Protein 6F1D (pdb70)

InterPro domains:
  IPR000436 Sushi/SCR/CCP domain [PF00084] (309-371)
  IPR000436 Sushi/SCR/CCP domain [PF00084] (376-439)
  IPR000436 Sushi/SCR/CCP domain [PS50923] (307-373)
  IPR000436 Sushi/SCR/CCP domain [PS50923] (374-449)
  IPR000436 Sushi/SCR/CCP domain [SM00032] (309-371)
  IPR000436 Sushi/SCR/CCP domain [SM00032] (376-447)
  IPR000436 Sushi/SCR/CCP domain [cd00033] (309-372)
  IPR000436 Sushi/SCR/CCP domain [cd00033] (376-447)
  IPR000742 EGF-like domain [PS01186] (174-189)
  IPR000742 EGF-like domain [SM00181] (145-190)
  IPR000859 CUB domain [PF00431] (25-126)
  IPR000859 CUB domain [PF00431] (193-302)
  IPR000859 CUB domain [PS01180] (15-141)
  IPR000859 CUB domain [PS01180] (193-305)
  IPR000859 CUB domain [SM00042] (15-141)
  IPR000859 CUB domain [SM00042] (193-305)
  IPR000859 CUB domain [cd00041] (16-140)
  IPR000859 CUB domain [cd00041] (193-304)
  IPR001254 Serine proteases, trypsin domain [PF00089] (464-697)
  IPR001254 Serine proteases, trypsin domain [PS50240] (464-702)

CATH classification: 2.60.120.290

Sequence (117 aa):
AECSSELYTEASGYISSLEYPRSYPPDLRCNYSIRVERGLTLHLKFLEPFDIEDHPEVPCPYDQLQIYANGKNIGEFCGKQRPPDLDTSSNAVDLLFFTDESGDSRGWKLRYTTEII

Structure (mmCIF, N/CA/C/O backbone):
data_6F1D
#
_entry.id   6F1D
#
_cell.length_a   44.688
_cell.length_b   50.459
_cell.length_c   69.209
_cell.angle_alpha   90.000
_cell.angle_beta   90.000
_cell.angle_gamma   90.000
#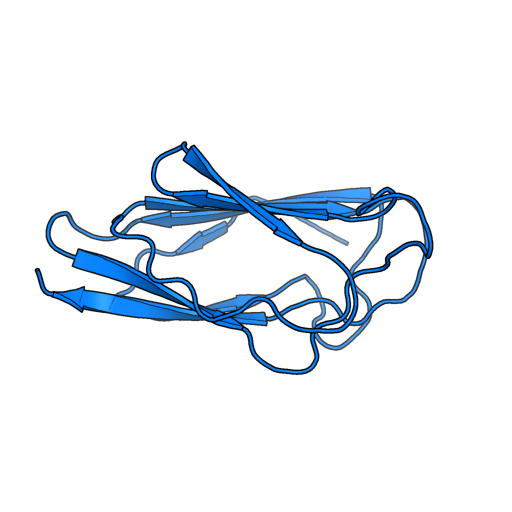
_symmetry.space_group_name_H-M   'P 21 21 21'
#
loop_
_entity.id
_entity.type
_entity.pdbx_descrip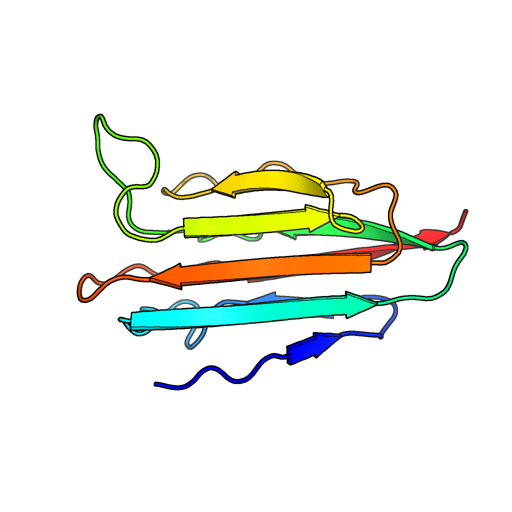tion
1 polymer 'Complement C1r subcomponent'
2 non-polymer 'CALCIUM ION'
3 non-polymer 'SODIUM ION'
4 water water
#
loop_
_atom_site.group_PDB
_atom_site.id
_atom_site.type_symbol
_atom_site.label_atom_id
_atom_site.label_alt_id
_atom_site.label_comp_id
_atom_site.label_asym_id
_atom_site.label_entity_id
_atom_site.label_seq_id
_atom_site.pdbx_PDB_ins_code
_atom_site.Cartn_x
_atom_site.Cartn_y
_atom_site.Cartn_z
_atom_site.occupancy
_atom_site.B_iso_or_equiv
_atom_site.auth_seq_id
_atom_site.auth_comp_id
_atom_site.auth_asym_id
_atom_site.auth_atom_id
_atom_site.pdbx_PDB_model_num
ATOM 1 N N . ALA A 1 1 ? 45.609 1.700 14.450 1.00 88.32 174 ALA A N 1
ATOM 2 C CA . ALA A 1 1 ? 44.269 2.048 14.882 1.00 94.02 174 ALA A CA 1
ATOM 3 C C . ALA A 1 1 ? 43.307 2.133 13.679 1.00 100.10 174 ALA A C 1
ATOM 4 O O . ALA A 1 1 ? 42.830 1.107 13.186 1.00 108.42 174 ALA A O 1
ATOM 6 N N . GLU A 1 2 ? 43.046 3.340 13.187 1.00 92.95 175 GLU A N 1
ATOM 7 C CA . GLU A 1 2 ? 41.899 3.569 12.318 1.00 96.53 175 GLU A CA 1
ATOM 8 C C . GLU A 1 2 ? 42.325 3.965 10.904 1.00 99.63 175 GLU A C 1
ATOM 9 O O . GLU A 1 2 ? 43.355 3.501 10.388 1.00 102.13 175 GLU A O 1
ATOM 15 N N . CYS A 1 3 ? 41.438 4.706 10.244 1.00 100.59 176 CYS A N 1
ATOM 16 C CA . CYS A 1 3 ? 41.667 5.975 9.557 1.00 97.66 176 CYS A CA 1
ATOM 17 C C . CYS A 1 3 ? 40.748 6.076 8.352 1.00 96.34 176 CYS A C 1
ATOM 18 O O . CYS A 1 3 ? 41.166 5.954 7.194 1.00 96.58 176 CYS A O 1
ATOM 21 N N . SER A 1 4 ? 39.475 6.278 8.651 1.00 91.89 177 SER A N 1
ATOM 22 C CA . SER A 1 4 ? 38.529 6.752 7.665 1.00 84.74 177 SER A CA 1
ATOM 23 C C . SER A 1 4 ? 38.792 8.223 7.379 1.00 66.12 177 SER A C 1
ATOM 24 O O . SER A 1 4 ? 39.314 8.958 8.224 1.00 64.48 177 SER A O 1
ATOM 27 N N . SER A 1 5 ? 38.447 8.640 6.165 1.00 45.11 178 SER A N 1
ATOM 28 C CA . SER A 1 5 ? 38.530 10.044 5.806 1.00 45.76 178 SER A CA 1
ATOM 29 C C . SER A 1 5 ? 37.634 10.862 6.723 1.00 35.40 178 SER A C 1
ATOM 30 O O . SER A 1 5 ? 36.622 10.379 7.232 1.00 47.44 178 SER A O 1
ATOM 33 N N . GLU A 1 6 ? 38.027 12.101 6.958 1.00 29.54 179 GLU A N 1
ATOM 34 C CA . GLU A 1 6 ? 37.248 12.997 7.785 1.00 38.46 179 GLU A CA 1
ATOM 35 C C . GLU A 1 6 ? 36.989 14.281 7.001 1.00 35.37 179 GLU A C 1
ATOM 36 O O . GLU A 1 6 ? 37.823 14.722 6.217 1.00 28.95 179 GLU A O 1
ATOM 42 N N . LEU A 1 7 ? 35.813 14.855 7.194 1.00 29.09 180 LEU A N 1
ATOM 43 C CA . LEU A 1 7 ? 35.376 16.053 6.491 1.00 27.34 180 LEU A CA 1
ATOM 44 C C . LEU A 1 7 ? 34.985 17.102 7.517 1.00 31.10 180 LEU A C 1
ATOM 45 O O . LEU A 1 7 ? 34.194 16.811 8.417 1.00 27.73 180 LEU A O 1
ATOM 50 N N . TYR A 1 8 ? 35.519 18.310 7.362 1.00 23.30 181 TYR A N 1
ATOM 51 C CA . TYR A 1 8 ? 35.284 19.464 8.229 1.00 28.31 181 TYR A CA 1
ATOM 52 C C . TYR A 1 8 ? 34.671 20.582 7.395 1.00 26.70 181 TYR A C 1
ATOM 53 O O . TYR A 1 8 ? 35.269 21.025 6.412 1.00 24.43 181 TYR A O 1
ATOM 62 N N . THR A 1 9 ? 33.492 21.040 7.772 1.00 25.65 182 THR A N 1
ATOM 63 C CA . THR A 1 9 ? 32.834 22.114 7.047 1.00 25.57 182 THR A CA 1
ATOM 64 C C . THR A 1 9 ? 32.442 23.303 7.925 1.00 32.35 182 THR A C 1
ATOM 65 O O . THR A 1 9 ? 31.867 24.251 7.400 1.00 30.91 182 THR A O 1
ATOM 69 N N . GLU A 1 10 ? 32.728 23.287 9.226 1.00 27.79 183 GLU A N 1
ATOM 70 C CA . GLU A 1 10 ? 32.410 24.447 10.053 1.00 33.29 183 GLU A CA 1
ATOM 71 C C . GLU A 1 10 ? 33.390 25.600 9.760 1.00 31.61 183 GLU A C 1
ATOM 72 O O . GLU A 1 10 ? 34.416 25.420 9.116 1.00 26.05 183 GLU A O 1
ATOM 78 N N . ALA A 1 11 ? 33.060 26.800 10.240 1.00 30.59 184 ALA A N 1
ATOM 79 C CA . ALA A 1 11 ? 33.885 27.985 9.993 1.00 30.67 184 ALA A CA 1
ATOM 80 C C . ALA A 1 11 ? 35.251 27.916 10.664 1.00 37.01 184 ALA A C 1
ATOM 81 O O . ALA A 1 11 ? 36.172 28.617 10.243 1.00 28.84 184 ALA A O 1
ATOM 83 N N . SER A 1 12 ? 35.397 27.131 11.717 1.00 29.15 185 SER A N 1
ATOM 84 C CA . SER A 1 12 ? 36.717 26.912 12.271 1.00 27.71 185 SER A CA 1
ATOM 85 C C . SER A 1 12 ? 36.735 25.542 12.927 1.00 29.49 185 SER A C 1
ATOM 86 O O . SER A 1 12 ? 35.683 24.967 13.221 1.00 28.97 185 SER A O 1
ATOM 89 N N . GLY A 1 13 ? 37.929 25.036 13.200 1.00 25.02 186 GLY A N 1
ATOM 90 C CA . GLY A 1 13 ? 37.958 23.797 13.958 1.00 28.95 186 GLY A CA 1
ATOM 91 C C . GLY A 1 13 ? 39.364 23.280 14.143 1.00 29.29 186 GLY A C 1
ATOM 92 O O . GLY A 1 13 ? 40.330 23.827 13.616 1.00 27.18 186 GLY A O 1
ATOM 93 N N . TYR A 1 14 ? 39.464 22.192 14.884 1.00 23.01 187 TYR A N 1
ATOM 94 C CA . TYR A 1 14 ? 40.741 21.550 15.140 1.00 21.68 187 TYR A CA 1
ATOM 95 C C . TYR A 1 14 ? 40.792 20.226 14.385 1.00 21.80 187 TYR A C 1
ATOM 96 O O . TYR A 1 14 ? 39.787 19.505 14.272 1.00 21.49 187 TYR A O 1
ATOM 105 N N . ILE A 1 15 ? 41.973 19.899 13.888 1.00 20.63 188 ILE A N 1
ATOM 106 C CA . ILE A 1 15 ? 42.206 18.632 13.210 1.00 18.72 188 ILE A CA 1
ATOM 107 C C . ILE A 1 15 ? 43.507 18.089 13.771 1.00 18.42 188 ILE A C 1
ATOM 108 O O . ILE A 1 15 ? 44.474 18.843 13.883 1.00 17.73 188 ILE A O 1
ATOM 113 N N . SER A 1 16 ? 43.551 16.797 14.110 1.00 19.31 189 SER A N 1
ATOM 114 C CA . SER A 1 16 ? 44.819 16.273 14.602 1.00 19.27 189 SER A CA 1
ATOM 115 C C . SER A 1 16 ? 45.006 14.833 14.137 1.00 24.15 189 SER A C 1
ATOM 116 O O . SER A 1 16 ? 44.061 14.156 13.724 1.00 22.92 189 SER A O 1
ATOM 119 N N . SER A 1 17 ? 46.240 14.365 14.228 1.00 14.18 190 SER A N 1
ATOM 120 C CA . SER A 1 17 ? 46.520 12.961 14.005 1.00 17.08 190 SER A CA 1
ATOM 121 C C . SER A 1 17 ? 45.895 12.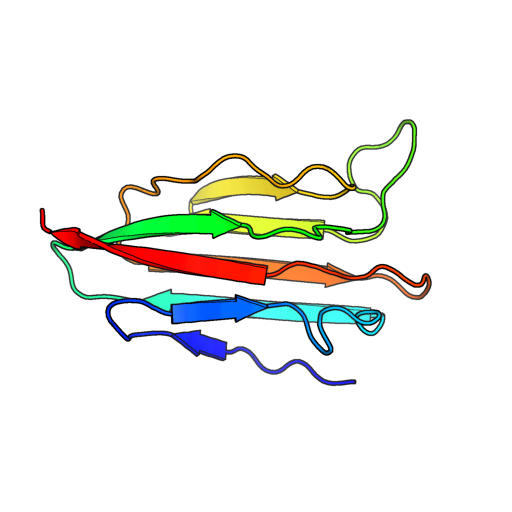088 15.102 1.00 18.07 190 SER A C 1
ATOM 122 O O . SER A 1 17 ? 45.630 12.524 16.218 1.00 18.93 190 SER A O 1
ATOM 125 N N . LEU A 1 18 ? 45.694 10.813 14.770 1.00 18.95 191 LEU A N 1
ATOM 126 C CA . LEU A 1 18 ? 45.065 9.886 15.702 1.00 20.48 191 LEU A CA 1
ATOM 127 C C . LEU A 1 18 ? 45.865 9.760 17.001 1.00 22.78 191 LEU A C 1
ATOM 128 O O . LEU A 1 18 ? 47.089 9.606 16.981 1.00 20.36 191 LEU A O 1
ATOM 133 N N . GLU A 1 19 ? 45.169 9.854 18.128 1.00 21.77 192 GLU A N 1
ATOM 134 C CA . GLU A 1 19 ? 45.750 9.695 19.459 1.00 26.04 192 GLU A CA 1
ATOM 135 C C . GLU A 1 19 ? 46.701 10.834 19.847 1.00 27.10 192 GLU A C 1
ATOM 136 O O . GLU A 1 19 ? 47.476 10.697 20.798 1.00 35.63 192 GLU A O 1
ATOM 142 N N . TYR A 1 20 ? 46.659 11.962 19.164 1.00 18.80 193 TYR A N 1
ATOM 143 C CA . TYR A 1 20 ? 47.486 13.108 19.577 1.00 17.80 193 TYR A CA 1
ATOM 144 C C . TYR A 1 20 ? 47.180 13.484 21.030 1.00 19.00 193 TYR A C 1
ATOM 145 O O . TYR A 1 20 ? 46.001 13.587 21.396 1.00 20.41 193 TYR A O 1
ATOM 154 N N . PRO A 1 21 ? 48.207 13.774 21.879 1.00 22.09 194 PRO A N 1
ATOM 155 C CA . PRO A 1 21 ? 49.617 13.943 21.521 1.00 29.79 194 PRO A CA 1
ATOM 156 C C . PRO A 1 21 ? 50.428 12.721 21.871 1.00 31.34 194 PRO A C 1
ATOM 157 O O . PRO A 1 21 ? 51.650 12.791 22.103 1.00 23.24 194 PRO A O 1
ATOM 161 N N . ARG A 1 22 ? 49.743 11.590 21.935 1.00 23.84 195 ARG A N 1
ATOM 162 C CA . ARG A 1 22 ? 50.410 10.310 22.080 1.00 25.30 195 ARG A CA 1
ATOM 163 C C . ARG A 1 22 ? 50.686 9.773 20.670 1.00 34.53 195 ARG A C 1
ATOM 164 O O . ARG A 1 22 ? 50.279 10.369 19.666 1.00 37.39 195 ARG A O 1
ATOM 172 N N . SER A 1 23 ? 51.427 8.672 20.585 1.00 28.79 196 SER A N 1
ATOM 173 C CA . SER A 1 23 ? 51.943 8.189 19.303 1.00 19.24 196 SER A CA 1
ATOM 174 C C . SER A 1 23 ? 50.834 7.934 18.290 1.00 20.17 196 SER A C 1
ATOM 175 O O . SER A 1 23 ? 49.914 7.148 18.564 1.00 21.92 196 SER A O 1
ATOM 178 N N . TYR A 1 24 ? 50.999 8.442 17.072 1.00 18.77 197 TYR A N 1
ATOM 179 C CA . TYR A 1 24 ? 50.062 8.025 16.025 1.00 15.00 197 TYR A CA 1
ATOM 180 C C . TYR A 1 24 ? 50.344 6.587 15.563 1.00 16.27 197 TYR A C 1
ATOM 181 O O . TYR A 1 24 ? 51.465 6.083 15.672 1.00 18.71 197 TYR A O 1
ATOM 190 N N . PRO A 1 25 ? 49.316 5.877 15.107 1.00 20.15 198 PRO A N 1
ATOM 191 C CA . PRO A 1 25 ? 49.470 4.458 14.712 1.00 18.01 198 PRO A CA 1
ATOM 192 C C . PRO A 1 25 ? 50.283 4.315 13.431 1.00 20.26 198 PRO A C 1
ATOM 193 O O . PRO A 1 25 ? 50.378 5.261 12.642 1.00 19.03 198 PRO A O 1
ATOM 197 N N . PRO A 1 26 ? 50.819 3.131 13.145 1.00 23.50 199 PRO A N 1
ATOM 198 C CA . PRO A 1 26 ? 51.548 2.927 11.897 1.00 22.39 199 PRO A CA 1
ATOM 199 C C . PRO A 1 26 ? 50.624 2.554 10.743 1.00 20.70 199 PRO A C 1
ATOM 200 O O . PRO A 1 26 ? 49.439 2.289 10.922 1.00 24.86 199 PRO A O 1
ATOM 204 N N . ASP A 1 27 ? 51.205 2.581 9.531 1.00 19.96 200 ASP A N 1
ATOM 205 C CA . ASP A 1 27 ? 50.593 2.101 8.298 1.00 23.06 200 ASP A CA 1
ATOM 206 C C . ASP A 1 27 ? 49.313 2.847 7.951 1.00 22.99 200 ASP A C 1
ATOM 207 O O . ASP A 1 27 ? 48.411 2.292 7.324 1.00 32.89 200 ASP A O 1
ATOM 212 N N . LEU A 1 28 ? 49.253 4.126 8.307 1.00 24.24 201 LEU A N 1
ATOM 213 C CA . LEU A 1 28 ? 48.084 4.932 8.029 1.00 22.73 201 LEU A CA 1
ATOM 214 C C . LEU A 1 28 ? 48.185 5.543 6.642 1.00 30.18 201 LEU A C 1
ATOM 215 O O . LEU A 1 28 ? 49.268 5.935 6.196 1.00 23.28 201 LEU A O 1
ATOM 220 N N . ARG A 1 29 ? 47.033 5.688 6.000 1.00 26.46 202 ARG A N 1
ATOM 221 C CA . ARG A 1 29 ? 46.838 6.620 4.889 1.00 24.95 202 ARG A CA 1
ATOM 222 C C . ARG A 1 29 ? 45.561 7.385 5.209 1.00 30.05 202 ARG A C 1
ATOM 223 O O . ARG A 1 29 ? 44.464 6.938 4.867 1.00 34.82 202 ARG A O 1
ATOM 231 N N . CYS A 1 30 ? 45.708 8.512 5.893 1.00 23.48 203 CYS A N 1
ATOM 232 C CA . CYS A 1 30 ? 44.601 9.319 6.386 1.00 27.80 203 CYS A CA 1
ATOM 233 C C . CYS A 1 30 ? 44.341 10.487 5.443 1.00 30.68 203 CYS A C 1
ATOM 234 O O . CYS A 1 30 ? 45.279 11.137 4.981 1.00 30.59 203 CYS A O 1
ATOM 237 N N . ASN A 1 31 ? 43.065 10.758 5.166 1.00 21.12 204 ASN A N 1
ATOM 238 C CA . ASN A 1 31 ? 42.676 11.918 4.371 1.00 18.26 204 ASN A CA 1
ATOM 239 C C . ASN A 1 31 ? 41.724 12.777 5.190 1.00 19.01 204 ASN A C 1
ATOM 240 O O . ASN A 1 31 ? 40.641 12.317 5.578 1.00 31.52 204 ASN A O 1
ATOM 245 N N . TYR A 1 32 ? 42.102 14.029 5.405 1.00 14.23 205 TYR A N 1
ATOM 246 C CA . TYR A 1 32 ? 41.281 15.015 6.087 1.00 16.29 205 TYR A CA 1
ATOM 247 C C . TYR A 1 32 ? 40.914 16.098 5.085 1.00 22.93 205 TYR A C 1
ATOM 248 O O . TYR A 1 32 ? 41.800 16.677 4.464 1.00 28.99 205 TYR A O 1
ATOM 257 N N . SER A 1 33 ? 39.634 16.373 4.918 1.00 16.22 206 SER A N 1
ATOM 258 C CA . SER A 1 33 ? 39.212 17.405 3.975 1.00 18.44 206 SER A CA 1
ATOM 259 C C . SER A 1 33 ? 38.540 18.540 4.723 1.00 20.64 206 SER A C 1
ATOM 260 O O . SER A 1 33 ? 37.718 18.298 5.620 1.00 23.32 206 SER A O 1
ATOM 263 N N . ILE A 1 34 ? 38.827 19.770 4.310 1.00 19.70 207 ILE A N 1
ATOM 264 C CA . ILE A 1 34 ? 38.115 20.958 4.778 1.00 17.57 207 ILE A CA 1
ATOM 265 C C . ILE A 1 34 ? 37.406 21.575 3.588 1.00 18.50 207 ILE A C 1
ATOM 266 O O . ILE A 1 34 ? 38.031 21.816 2.545 1.00 18.87 207 ILE A O 1
ATOM 271 N N . ARG A 1 35 ? 36.113 21.813 3.724 1.00 19.99 208 ARG A N 1
ATOM 272 C CA . ARG A 1 35 ? 35.349 22.400 2.625 1.00 19.25 208 ARG A CA 1
ATOM 273 C C . ARG A 1 35 ? 34.462 23.475 3.224 1.00 27.52 208 ARG A C 1
ATOM 274 O O . ARG A 1 35 ? 33.590 23.160 4.043 1.00 32.79 208 ARG A O 1
ATOM 282 N N . VAL A 1 36 ? 34.666 24.732 2.832 1.00 25.64 209 VAL A N 1
ATOM 283 C CA . VAL A 1 36 ? 33.841 25.820 3.359 1.00 30.63 209 VAL A CA 1
ATOM 284 C C . VAL A 1 36 ? 33.261 26.585 2.177 1.00 32.78 209 VAL A C 1
ATOM 285 O O . VAL A 1 36 ? 33.524 26.270 1.012 1.00 29.99 209 VAL A O 1
ATOM 289 N N . GLU A 1 37 ? 32.418 27.571 2.469 1.00 39.69 210 GLU A N 1
ATOM 290 C CA . GLU A 1 37 ? 31.680 28.162 1.362 1.00 38.33 210 GLU A CA 1
ATOM 291 C C . GLU A 1 37 ? 32.585 29.075 0.540 1.00 39.82 210 GLU A C 1
ATOM 292 O O . GLU A 1 37 ? 33.562 29.639 1.041 1.00 37.73 210 GLU A O 1
ATOM 298 N N . ARG A 1 38 ? 32.281 29.151 -0.766 1.00 37.47 211 ARG A N 1
ATOM 299 C CA . ARG A 1 38 ? 32.938 30.096 -1.650 1.00 45.05 211 ARG A CA 1
ATOM 300 C C . ARG A 1 38 ? 32.894 31.489 -1.035 1.00 56.22 211 ARG A C 1
ATOM 301 O O . ARG A 1 38 ? 31.930 31.868 -0.358 1.00 58.38 211 ARG A O 1
ATOM 309 N N . GLY A 1 39 ? 33.958 32.254 -1.248 1.00 58.62 212 GLY A N 1
ATOM 310 C CA . GLY A 1 39 ? 34.061 33.543 -0.602 1.00 52.75 212 GLY A CA 1
ATOM 311 C C . GLY A 1 39 ? 34.615 33.512 0.800 1.00 50.82 212 GLY A C 1
ATOM 312 O O . GLY A 1 39 ? 34.666 34.561 1.445 1.00 51.03 212 GLY A O 1
ATOM 313 N N . LEU A 1 40 ? 35.008 32.343 1.301 1.00 39.46 213 LEU A N 1
ATOM 314 C CA . LEU A 1 40 ? 35.828 32.238 2.492 1.00 37.53 213 LEU A CA 1
ATOM 315 C C . LEU A 1 40 ? 37.151 31.612 2.093 1.00 31.27 213 LEU A C 1
ATOM 316 O O . LEU A 1 40 ? 37.214 30.814 1.158 1.00 39.87 213 LEU A O 1
ATOM 321 N N . THR A 1 41 ? 38.205 31.967 2.804 1.00 31.54 214 THR A N 1
ATOM 322 C CA . THR A 1 41 ? 39.510 31.364 2.590 1.00 30.87 214 THR A CA 1
ATOM 323 C C . THR A 1 41 ? 40.013 30.770 3.897 1.00 29.51 214 THR A C 1
ATOM 324 O O . THR A 1 41 ? 39.743 31.292 4.980 1.00 34.93 214 THR A O 1
ATOM 328 N N . LEU A 1 42 ? 40.743 29.669 3.790 1.00 23.54 215 LEU A N 1
ATOM 329 C CA . LEU A 1 42 ? 41.151 28.886 4.950 1.00 21.23 215 LEU A CA 1
ATOM 330 C C . LEU A 1 42 ? 42.555 29.270 5.368 1.00 24.64 215 LEU A C 1
ATOM 331 O O . LEU A 1 42 ? 43.441 29.440 4.515 1.00 24.57 215 LEU A O 1
ATOM 336 N N . HIS A 1 43 ? 42.719 29.487 6.673 1.00 19.59 216 HIS A N 1
ATOM 337 C CA . HIS A 1 43 ? 44.005 29.698 7.324 1.00 26.79 216 HIS A CA 1
ATOM 338 C C . HIS A 1 43 ? 44.280 28.530 8.265 1.00 23.36 216 HIS A C 1
ATOM 339 O O . HIS A 1 43 ? 43.396 28.126 9.042 1.00 25.10 216 HIS A O 1
ATOM 346 N N . LEU A 1 44 ? 45.498 27.993 8.214 1.00 18.60 217 LEU A N 1
ATOM 347 C CA . LEU A 1 44 ? 45.878 26.842 9.048 1.00 14.53 217 LEU A CA 1
ATOM 348 C C . LEU A 1 44 ? 46.997 27.252 9.991 1.00 23.03 217 LEU A C 1
ATOM 349 O O . LEU A 1 44 ? 47.951 27.949 9.587 1.00 26.07 217 LEU A O 1
ATOM 354 N N . LYS A 1 45 ? 46.874 26.828 11.243 1.00 18.55 218 LYS A N 1
ATOM 355 C CA . LYS A 1 45 ? 47.862 27.124 12.254 1.00 18.99 218 LYS A CA 1
ATOM 356 C C . LYS A 1 45 ? 48.176 25.859 13.042 1.00 21.79 218 LYS A C 1
ATOM 357 O O . LYS A 1 45 ? 47.315 25.356 13.759 1.00 22.65 218 LYS A O 1
ATOM 363 N N . PHE A 1 46 ? 49.410 25.401 12.990 1.00 21.80 219 PHE A N 1
ATOM 364 C CA . PHE A 1 46 ? 49.750 24.224 13.769 1.00 20.32 219 PHE A CA 1
ATOM 365 C C . PHE A 1 46 ? 50.077 24.590 15.196 1.00 27.60 219 PHE A C 1
ATOM 366 O O . PHE A 1 46 ? 50.748 25.589 15.451 1.00 20.04 219 PHE A O 1
ATOM 374 N N . LEU A 1 47 ? 49.702 23.710 16.111 1.00 21.63 220 LEU A N 1
ATOM 375 C CA . LEU A 1 47 ? 50.002 23.849 17.514 1.00 21.81 220 LEU A CA 1
ATOM 376 C C . LEU A 1 47 ? 51.279 23.102 17.861 1.00 25.72 220 LEU A C 1
ATOM 377 O O . LEU A 1 47 ? 51.817 22.346 17.059 1.00 23.66 220 LEU A O 1
ATOM 382 N N . GLU A 1 48 ? 51.787 23.354 19.057 1.00 30.32 221 GLU A N 1
ATOM 383 C CA . GLU A 1 48 ? 52.877 22.526 19.563 1.00 36.94 221 GLU A CA 1
ATOM 384 C C . GLU A 1 48 ? 52.353 21.573 20.630 1.00 33.89 221 GLU A C 1
ATOM 385 O O . GLU A 1 48 ? 51.435 21.925 21.367 1.00 34.74 221 GLU A O 1
ATOM 391 N N . PRO A 1 49 ? 52.905 20.366 20.758 1.00 31.38 222 PRO A N 1
ATOM 392 C CA . PRO A 1 49 ? 53.978 19.748 19.990 1.00 23.89 222 PRO A CA 1
ATOM 393 C C . PRO A 1 49 ? 53.595 19.339 18.585 1.00 24.78 222 PRO A C 1
ATOM 394 O O . PRO A 1 49 ? 52.445 19.034 18.264 1.00 24.97 222 PRO A O 1
ATOM 398 N N . PHE A 1 50 ? 54.616 19.356 17.740 1.00 25.62 223 PHE A N 1
ATOM 399 C CA . PHE A 1 50 ? 54.555 18.854 16.374 1.00 25.88 223 PHE A CA 1
ATOM 400 C C . PHE A 1 50 ? 55.699 17.868 16.286 1.00 24.71 22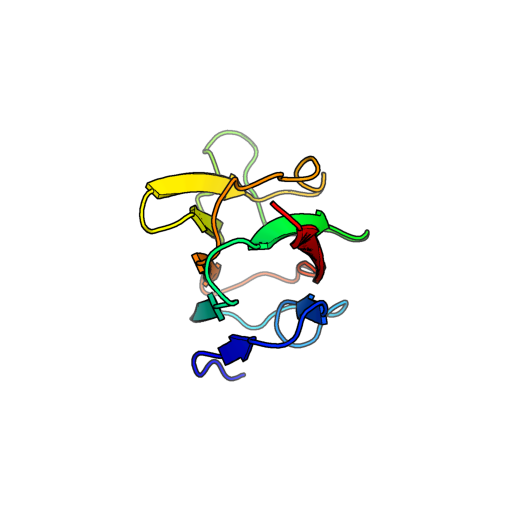3 PHE A C 1
ATOM 401 O O . PHE A 1 50 ? 56.835 18.219 16.616 1.00 22.45 223 PHE A O 1
ATOM 409 N N . ASP A 1 51 ? 55.406 16.622 15.910 1.00 20.05 224 ASP A N 1
ATOM 410 C CA . ASP A 1 51 ? 56.455 15.599 15.928 1.00 18.73 224 ASP A CA 1
ATOM 411 C C . ASP A 1 51 ? 56.055 14.502 14.941 1.00 24.87 224 ASP A C 1
ATOM 412 O O . ASP A 1 51 ? 55.209 13.660 15.258 1.00 17.30 224 ASP A O 1
ATOM 417 N N . ILE A 1 52 ? 56.616 14.567 13.739 1.00 16.92 225 ILE A N 1
ATOM 418 C CA . ILE A 1 52 ? 56.430 13.525 12.733 1.00 16.77 225 ILE A CA 1
ATOM 419 C C . ILE A 1 52 ? 57.813 12.948 12.482 1.00 29.43 225 ILE A C 1
ATOM 420 O O . ILE A 1 52 ? 58.774 13.706 12.294 1.00 20.54 225 ILE A O 1
ATOM 425 N N . GLU A 1 53 ? 57.913 11.623 12.484 1.00 17.54 226 GLU A N 1
ATOM 426 C CA . GLU A 1 53 ? 59.218 10.975 12.422 1.00 20.94 226 GLU A CA 1
ATOM 427 C C . GLU A 1 53 ? 59.971 11.438 11.167 1.00 20.84 226 GLU A C 1
ATOM 428 O O . GLU A 1 53 ? 59.369 11.564 10.083 1.00 20.16 226 GLU A O 1
ATOM 434 N N . ASP A 1 54 ? 61.260 11.749 11.309 1.00 20.67 227 ASP A N 1
ATOM 435 C CA . ASP A 1 54 ? 62.045 12.238 10.166 1.00 22.44 227 ASP A CA 1
ATOM 436 C C . ASP A 1 54 ? 63.363 11.477 10.036 1.00 23.23 227 ASP A C 1
ATOM 437 O O . ASP A 1 54 ? 63.591 10.450 10.679 1.00 26.25 227 ASP A O 1
ATOM 442 N N . HIS A 1 55 ? 64.287 12.029 9.231 1.00 24.50 228 HIS A N 1
ATOM 443 C CA . HIS A 1 55 ? 65.556 11.379 8.86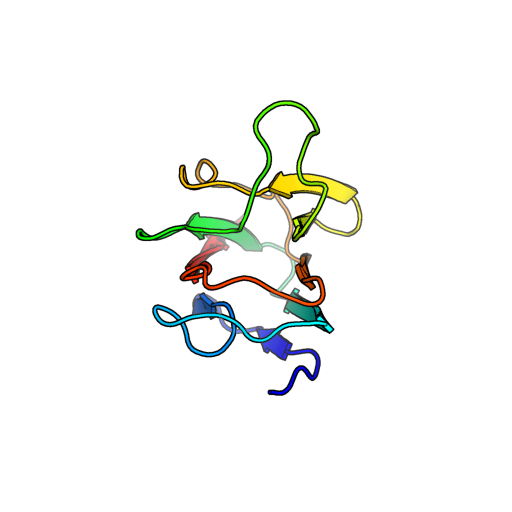6 1.00 26.59 228 HIS A CA 1
ATOM 444 C C . HIS A 1 55 ? 66.604 12.468 8.692 1.00 28.48 228 HIS A C 1
ATOM 445 O O . HIS A 1 55 ? 66.279 13.542 8.170 1.00 33.03 228 HIS A O 1
ATOM 452 N N . PRO A 1 56 ? 67.850 12.229 9.098 1.00 34.11 229 PRO A N 1
ATOM 453 C CA . PRO A 1 56 ? 68.867 13.298 9.036 1.00 36.67 229 PRO A CA 1
ATOM 454 C C . PRO A 1 56 ? 69.249 13.758 7.631 1.00 45.23 229 PRO A C 1
ATOM 455 O O . PRO A 1 56 ? 69.830 14.845 7.510 1.00 44.10 229 PRO A O 1
ATOM 459 N N . GLU A 1 57 ? 69.005 12.975 6.581 1.00 44.59 230 GLU A N 1
ATOM 460 C CA . GLU A 1 57 ? 69.550 13.335 5.264 1.00 42.76 230 GLU A CA 1
ATOM 461 C C . GLU A 1 57 ? 68.510 13.295 4.168 1.00 43.43 230 GLU A C 1
ATOM 462 O O . GLU A 1 57 ? 68.520 14.152 3.281 1.00 44.03 230 GLU A O 1
ATOM 468 N N . VAL A 1 58 ? 67.629 12.312 4.206 1.00 31.58 231 VAL A N 1
ATOM 469 C CA . VAL A 1 58 ? 66.554 12.175 3.229 1.00 32.80 231 VAL A CA 1
ATOM 470 C C . VAL A 1 58 ? 65.382 13.033 3.680 1.00 30.50 231 VAL A C 1
ATOM 471 O O . VAL A 1 58 ? 65.012 12.973 4.854 1.00 29.45 231 VAL A O 1
ATOM 475 N N . PRO A 1 59 ? 64.760 13.807 2.793 1.00 32.46 232 PRO A N 1
ATOM 476 C CA . PRO A 1 59 ? 63.503 14.494 3.154 1.00 27.09 232 PRO A CA 1
ATOM 477 C C . PRO A 1 59 ? 62.351 13.513 3.335 1.00 34.28 232 PRO A C 1
ATOM 478 O O . PRO A 1 59 ? 62.014 12.752 2.418 1.00 31.74 232 PRO A O 1
ATOM 482 N N . CYS A 1 60 ? 61.764 13.528 4.538 1.00 27.24 233 CYS A N 1
ATOM 483 C CA . CYS A 1 60 ? 60.551 12.809 4.922 1.00 27.63 233 CYS A CA 1
ATOM 484 C C . CYS A 1 60 ? 60.407 11.405 4.309 1.00 20.17 233 CYS A C 1
ATOM 485 O O . CYS A 1 60 ? 59.371 11.101 3.709 1.00 23.34 233 CYS A O 1
ATOM 488 N N . PRO A 1 61 ? 61.361 10.515 4.548 1.00 21.34 234 PRO A N 1
ATOM 489 C CA . PRO A 1 61 ? 61.263 9.170 3.964 1.00 23.60 234 PRO A CA 1
ATOM 490 C C . PRO A 1 61 ? 60.319 8.255 4.708 1.00 27.11 234 PRO A C 1
ATOM 491 O O . PRO A 1 61 ? 59.900 7.236 4.152 1.00 25.93 234 PRO A O 1
ATOM 495 N N . TYR A 1 62 ? 59.935 8.585 5.929 1.00 19.88 235 TYR A N 1
ATOM 496 C CA . TYR A 1 62 ? 59.229 7.598 6.747 1.00 19.55 235 TYR A CA 1
ATOM 497 C C . TYR A 1 62 ? 57.745 7.900 6.762 1.00 19.21 235 TYR A C 1
ATOM 498 O O . TYR A 1 62 ? 56.934 7.136 6.232 1.00 18.01 235 TYR A O 1
ATOM 507 N N . ASP A 1 63 ? 57.385 9.006 7.387 1.00 16.94 236 ASP A N 1
ATOM 508 C CA . ASP A 1 63 ? 56.004 9.431 7.551 1.00 19.75 236 ASP A CA 1
ATOM 509 C C . ASP A 1 63 ? 55.913 10.800 6.910 1.00 18.67 236 ASP A C 1
ATOM 510 O O . ASP A 1 63 ? 56.911 11.519 6.896 1.00 16.15 236 ASP A O 1
ATOM 515 N N . GLN A 1 64 ? 54.733 11.166 6.378 1.00 16.91 237 GLN A N 1
ATOM 516 C CA . GLN A 1 64 ? 54.620 12.456 5.692 1.00 19.66 237 GLN A CA 1
ATOM 517 C C . GLN A 1 64 ? 53.275 13.070 5.987 1.00 13.35 237 GLN A C 1
ATOM 518 O O . GLN A 1 64 ? 52.261 12.367 5.924 1.00 19.12 237 GLN A O 1
ATOM 524 N N . LEU A 1 65 ? 53.248 14.387 6.197 1.00 16.95 238 LEU A N 1
ATOM 525 C CA . LEU A 1 65 ? 51.998 15.159 6.166 1.00 15.61 238 LEU A CA 1
ATOM 526 C C . LEU A 1 65 ? 52.016 16.050 4.916 1.00 17.45 238 LEU A C 1
ATOM 527 O O . LEU A 1 65 ? 52.901 16.894 4.765 1.00 19.08 238 LEU A O 1
ATOM 532 N N . GLN A 1 66 ? 51.082 15.836 3.995 1.00 16.94 239 GLN A N 1
ATOM 533 C CA . GLN A 1 66 ? 51.043 16.583 2.745 1.00 15.81 239 GLN A CA 1
ATOM 534 C C . GLN A 1 66 ? 49.793 17.446 2.759 1.00 17.97 239 GLN A C 1
ATOM 535 O O 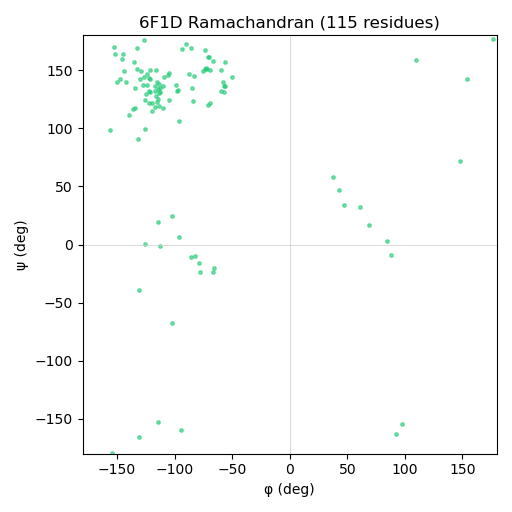. GLN A 1 66 ? 48.743 16.997 3.219 1.00 19.07 239 GLN A O 1
ATOM 541 N N . ILE A 1 67 ? 49.915 18.687 2.306 1.00 15.92 240 ILE A N 1
ATOM 542 C CA . ILE A 1 67 ? 48.805 19.635 2.345 1.00 19.61 240 ILE A CA 1
ATOM 543 C C . ILE A 1 67 ? 48.517 20.130 0.933 1.00 19.98 240 ILE A C 1
ATOM 544 O O . ILE A 1 67 ? 49.440 20.511 0.206 1.00 18.44 240 ILE A O 1
ATOM 549 N N . TYR A 1 68 ? 47.233 20.117 0.550 1.00 16.16 241 TYR A N 1
ATOM 550 C CA . TYR A 1 68 ? 46.769 20.486 -0.783 1.00 17.34 241 TYR A CA 1
ATOM 551 C C . TYR A 1 68 ? 45.744 21.592 -0.630 1.00 19.92 241 TYR A C 1
ATOM 552 O O . TYR A 1 68 ? 44.895 21.544 0.268 1.00 20.39 241 TYR A O 1
ATOM 561 N N . ALA A 1 69 ? 45.835 22.594 -1.477 1.00 20.16 242 ALA A N 1
ATOM 562 C CA . ALA A 1 69 ? 44.866 23.683 -1.488 1.00 23.06 242 ALA A CA 1
ATOM 563 C C . ALA A 1 69 ? 44.239 23.663 -2.861 1.00 25.70 242 ALA A C 1
ATOM 564 O O . ALA A 1 69 ? 44.918 23.913 -3.860 1.00 29.79 242 ALA A O 1
ATOM 566 N N . ASN A 1 70 ? 42.948 23.364 -2.890 1.00 36.67 243 ASN A N 1
ATOM 567 C CA . ASN A 1 70 ? 42.202 23.127 -4.123 1.00 40.28 243 ASN A CA 1
ATOM 568 C C . ASN A 1 70 ? 43.004 22.274 -5.101 1.00 35.45 243 ASN A C 1
ATOM 569 O O . ASN A 1 70 ? 43.136 22.577 -6.280 1.00 36.00 243 ASN A O 1
ATOM 574 N N . GLY A 1 71 ? 43.573 21.201 -4.585 1.00 31.87 244 GLY A N 1
ATOM 575 C CA . GLY A 1 71 ? 44.245 20.255 -5.435 1.00 32.46 244 GLY A CA 1
ATOM 576 C C . GLY A 1 71 ? 45.712 20.533 -5.712 1.00 38.72 244 GLY A C 1
ATOM 577 O O . GLY A 1 71 ? 46.385 19.665 -6.278 1.00 31.79 244 GLY A O 1
ATOM 578 N N . LYS A 1 72 ? 46.238 21.697 -5.331 1.00 26.88 245 LYS A N 1
ATOM 579 C CA . LYS A 1 72 ? 47.631 22.034 -5.593 1.00 26.06 245 LYS A CA 1
ATOM 580 C C . LYS A 1 72 ? 48.449 21.737 -4.339 1.00 25.61 245 LYS A C 1
ATOM 581 O O . LYS A 1 72 ? 48.051 22.125 -3.240 1.00 24.85 245 LYS A O 1
ATOM 587 N N . ASN A 1 73 ? 49.578 21.037 -4.498 1.00 26.97 246 ASN A N 1
ATOM 588 C CA . ASN A 1 73 ? 50.403 20.667 -3.348 1.00 28.17 246 ASN A CA 1
ATOM 589 C C . ASN A 1 73 ? 51.083 21.917 -2.791 1.00 30.30 246 ASN A C 1
ATOM 590 O O . ASN A 1 73 ? 51.862 22.569 -3.488 1.00 25.61 246 ASN A O 1
ATOM 595 N N . ILE A 1 74 ? 50.821 22.246 -1.541 1.00 22.79 247 ILE A N 1
ATOM 596 C CA . ILE A 1 74 ? 51.467 23.423 -0.946 1.00 30.25 247 ILE A CA 1
ATOM 597 C C . ILE A 1 74 ? 52.417 23.043 0.190 1.00 38.65 247 ILE A C 1
ATOM 598 O O . ILE A 1 74 ? 52.723 23.881 1.025 1.00 41.64 247 ILE A O 1
ATOM 603 N N . GLY A 1 75 ? 52.866 21.796 0.266 1.00 30.64 248 GLY A N 1
ATOM 604 C CA . GLY A 1 75 ? 53.862 21.462 1.265 1.00 34.12 248 GLY A CA 1
ATOM 605 C C . GLY A 1 75 ? 53.840 20.006 1.691 1.00 30.75 248 GLY A C 1
ATOM 606 O O . GLY A 1 75 ? 52.777 19.387 1.737 1.00 24.20 248 GLY A O 1
ATOM 607 N N . GLU A 1 76 ? 55.015 19.422 1.932 1.00 24.32 249 GLU A N 1
ATOM 608 C CA . GLU A 1 76 ? 55.121 18.122 2.592 1.00 22.02 249 GLU A CA 1
ATOM 609 C C . GLU A 1 76 ? 55.957 18.308 3.857 1.00 25.13 249 GLU A C 1
ATOM 610 O O . GLU A 1 76 ? 57.030 18.916 3.794 1.00 27.07 249 GLU A O 1
ATOM 616 N N . PHE A 1 77 ? 55.488 17.805 4.987 1.00 18.77 250 PHE A N 1
ATOM 617 C CA . PHE A 1 77 ? 56.069 18.185 6.271 1.00 22.79 250 PHE A CA 1
ATOM 618 C C . PHE A 1 77 ? 56.399 16.962 7.125 1.00 24.37 250 PHE A C 1
ATOM 619 O O . PHE A 1 77 ? 55.651 15.982 7.144 1.00 20.41 250 PHE A O 1
ATOM 627 N N . CYS A 1 78 ? 57.527 17.031 7.844 1.00 21.05 251 CYS A N 1
ATOM 628 C CA . CYS A 1 78 ? 57.866 16.054 8.879 1.00 20.42 251 CYS A CA 1
ATOM 629 C C . CYS A 1 78 ? 58.792 16.742 9.871 1.00 21.97 251 CYS A C 1
ATOM 630 O O . CYS A 1 78 ? 59.077 17.930 9.747 1.00 25.19 251 CYS A O 1
ATOM 633 N N . GLY A 1 79 ? 59.226 16.008 10.882 1.00 22.04 252 GLY A N 1
ATOM 634 C CA . GLY A 1 79 ? 60.153 16.572 11.859 1.00 20.18 252 GLY A CA 1
ATOM 635 C C . GLY A 1 79 ? 59.463 17.186 13.067 1.00 20.20 252 GLY A C 1
ATOM 636 O O . GLY A 1 79 ? 58.295 16.909 13.354 1.00 22.02 252 GLY A O 1
ATOM 637 N N . LYS A 1 80 ? 60.225 18.009 13.808 1.00 23.78 253 LYS A N 1
ATOM 638 C CA . LYS A 1 80 ? 59.829 18.507 15.132 1.00 34.61 253 LYS A CA 1
ATOM 639 C C . LYS A 1 80 ? 59.558 20.007 15.177 1.00 35.23 253 LYS A C 1
ATOM 640 O O . LYS A 1 80 ? 59.194 20.537 16.241 1.00 30.72 253 LYS A O 1
ATOM 646 N N . GLN A 1 81 ? 59.724 20.711 14.070 1.00 29.62 254 GLN A N 1
ATOM 647 C CA . GLN A 1 81 ? 59.429 22.137 13.999 1.00 38.62 254 GLN A CA 1
ATOM 648 C C . GLN A 1 81 ? 58.121 22.283 13.227 1.00 34.79 254 GLN A C 1
ATOM 649 O O . GLN A 1 81 ? 57.974 21.735 12.127 1.00 23.23 254 GLN A O 1
ATOM 655 N N . ARG A 1 82 ? 57.136 22.937 13.819 1.00 32.25 255 ARG A N 1
ATOM 656 C CA . ARG A 1 82 ? 55.856 22.956 13.129 1.00 34.42 255 ARG A CA 1
ATOM 657 C C . ARG A 1 82 ? 55.952 23.810 11.871 1.00 28.57 255 ARG A C 1
ATOM 658 O O . ARG A 1 82 ? 56.778 24.726 11.800 1.00 28.78 255 ARG A O 1
ATOM 666 N N . PRO A 1 83 ? 55.164 23.496 10.847 1.00 31.50 256 PRO A N 1
ATOM 667 C CA . PRO A 1 83 ? 55.118 24.352 9.657 1.00 32.46 256 PRO A CA 1
ATOM 668 C C . PRO A 1 83 ? 54.752 25.775 10.036 1.00 38.18 256 PRO A C 1
ATOM 669 O O . PRO A 1 83 ? 54.133 26.007 11.088 1.00 33.61 256 PRO A O 1
ATOM 673 N N . PRO A 1 84 ? 55.095 26.757 9.210 1.00 38.91 257 PRO A N 1
ATOM 674 C CA . PRO A 1 84 ? 54.602 28.110 9.465 1.00 38.04 257 PRO A CA 1
ATOM 675 C C . PRO A 1 84 ? 53.115 28.156 9.176 1.00 27.18 257 PRO A C 1
ATOM 676 O O . PRO A 1 84 ? 52.557 27.279 8.512 1.00 29.34 257 PRO A O 1
ATOM 680 N N . ASP A 1 85 ? 52.465 29.171 9.717 1.00 32.77 258 ASP A N 1
ATOM 681 C CA . ASP A 1 85 ? 51.038 29.345 9.478 1.00 34.43 258 ASP A CA 1
ATOM 682 C C . ASP A 1 85 ? 50.754 29.456 7.982 1.00 30.38 258 ASP A C 1
ATOM 683 O O . ASP A 1 85 ? 51.492 30.115 7.249 1.00 35.22 258 ASP A O 1
ATOM 688 N N . LEU A 1 86 ? 49.671 28.827 7.525 1.00 27.21 259 LEU A N 1
ATOM 689 C CA . LEU A 1 86 ? 49.356 28.752 6.102 1.00 33.10 259 LEU A CA 1
ATOM 690 C C . LEU A 1 86 ? 48.088 29.529 5.793 1.00 35.54 259 LEU A C 1
ATOM 691 O O . LEU A 1 86 ? 47.012 29.207 6.302 1.00 33.85 259 LEU A O 1
ATOM 696 N N . ASP A 1 87 ? 48.217 30.537 4.951 1.00 31.34 260 ASP A N 1
ATOM 697 C CA . ASP A 1 87 ? 47.085 31.197 4.329 1.00 28.70 260 ASP A CA 1
ATOM 698 C C . ASP A 1 87 ? 46.893 30.571 2.948 1.00 33.27 260 ASP A C 1
ATOM 699 O O . ASP A 1 87 ? 47.650 30.866 2.023 1.00 35.60 260 ASP A O 1
ATOM 704 N N . THR A 1 88 ? 45.860 29.754 2.798 1.00 29.25 261 THR A N 1
ATOM 705 C CA . THR A 1 88 ? 45.740 28.899 1.626 1.00 30.08 261 THR A CA 1
ATOM 706 C C . THR A 1 88 ? 45.082 29.555 0.423 1.00 37.20 261 THR A C 1
ATOM 707 O O . THR A 1 88 ? 45.080 28.944 -0.644 1.00 36.75 261 THR A O 1
ATOM 711 N N . SER A 1 89 ? 44.486 30.744 0.572 1.00 28.82 262 SER A N 1
ATOM 712 C CA . SER A 1 89 ? 43.684 31.378 -0.476 1.00 36.27 262 SER A CA 1
ATOM 713 C C . SER A 1 89 ? 42.670 30.426 -1.115 1.00 31.10 262 SER A C 1
ATOM 714 O O . SER A 1 89 ? 42.333 30.555 -2.288 1.00 45.61 262 SER A O 1
ATOM 717 N N . SER A 1 90 ? 42.127 29.505 -0.335 1.00 31.89 263 SER A N 1
ATOM 718 C CA . SER A 1 90 ? 41.282 28.458 -0.883 1.00 30.29 263 SER A CA 1
ATOM 719 C C . SER A 1 90 ? 40.153 28.144 0.084 1.00 28.02 263 SER A C 1
ATOM 720 O O . SER A 1 90 ? 40.330 28.229 1.294 1.00 26.37 263 SER A O 1
ATOM 723 N N . ASN A 1 91 ? 39.007 27.727 -0.447 1.00 23.64 264 ASN A N 1
ATOM 724 C CA . ASN A 1 91 ? 37.944 27.181 0.387 1.00 22.78 264 ASN A CA 1
ATOM 725 C C . ASN A 1 91 ? 37.955 25.656 0.463 1.00 23.19 264 ASN A C 1
ATOM 726 O O . ASN A 1 91 ? 37.025 25.082 1.028 1.00 26.52 264 ASN A O 1
ATOM 731 N N . ALA A 1 92 ? 38.970 24.988 -0.095 1.00 26.86 265 ALA A N 1
ATOM 732 C CA . ALA A 1 92 ? 39.024 23.520 -0.159 1.00 24.14 265 ALA A CA 1
ATOM 733 C C . ALA A 1 92 ? 40.451 23.101 0.133 1.00 22.17 265 ALA A C 1
ATOM 734 O O . ALA A 1 92 ? 41.350 23.377 -0.667 1.00 28.09 26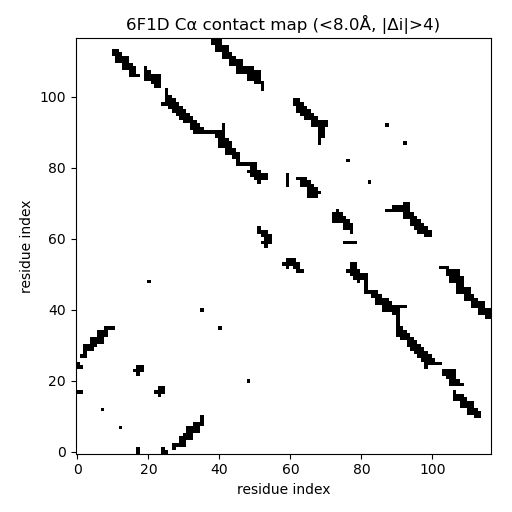5 ALA A O 1
ATOM 736 N N . VAL A 1 93 ? 40.665 22.461 1.272 1.00 19.11 266 VAL A N 1
ATOM 737 C CA . VAL A 1 93 ? 41.991 21.981 1.662 1.00 17.59 266 VAL A CA 1
ATOM 738 C C . VAL A 1 93 ? 41.911 20.476 1.893 1.00 18.19 266 VAL A C 1
ATOM 739 O O . VAL A 1 93 ? 40.881 19.969 2.354 1.00 18.59 266 VAL A O 1
ATOM 743 N N . ASP A 1 94 ? 42.964 19.747 1.523 1.00 18.41 267 ASP A N 1
ATOM 744 C CA . ASP A 1 94 ? 43.053 18.349 1.928 1.00 21.44 267 ASP A CA 1
ATOM 745 C C . ASP A 1 94 ? 44.399 18.133 2.602 1.00 25.13 267 ASP A C 1
ATOM 746 O O . ASP A 1 94 ? 45.412 18.674 2.152 1.00 21.74 267 ASP A O 1
ATOM 751 N N . LEU A 1 95 ? 44.401 17.390 3.702 1.00 19.14 268 LEU A N 1
ATOM 752 C CA . LEU A 1 95 ? 45.628 16.904 4.334 1.00 16.66 268 LEU A CA 1
ATOM 753 C C . LEU A 1 95 ? 45.682 15.396 4.184 1.00 20.85 268 LEU A C 1
ATOM 754 O O . LEU A 1 95 ? 44.693 14.711 4.446 1.00 24.80 268 LEU A O 1
ATOM 759 N N . LEU A 1 96 ? 46.822 14.897 3.742 1.00 15.45 269 LEU A N 1
ATOM 760 C CA . LEU A 1 96 ? 47.068 13.476 3.586 1.00 14.66 269 LEU A CA 1
ATOM 761 C C . LEU A 1 96 ? 48.177 13.168 4.580 1.00 20.97 269 LEU A C 1
ATOM 762 O O . LEU A 1 96 ? 49.221 13.810 4.547 1.00 19.03 269 LEU A O 1
ATOM 767 N N . PHE A 1 97 ? 47.939 12.241 5.489 1.00 15.25 270 PHE A N 1
ATOM 768 C CA . PHE A 1 97 ? 48.965 11.819 6.442 1.00 16.56 270 PHE A CA 1
ATOM 769 C C . PHE A 1 97 ? 49.276 10.345 6.192 1.00 19.62 270 PHE A C 1
ATOM 770 O O . PHE A 1 97 ? 48.396 9.491 6.362 1.00 20.05 270 PHE A O 1
ATOM 778 N N . PHE A 1 98 ? 50.522 10.045 5.826 1.00 14.47 271 PHE A N 1
ATOM 779 C CA . PHE A 1 98 ? 50.977 8.682 5.574 1.00 19.84 271 PHE A CA 1
ATOM 780 C C . PHE A 1 98 ? 51.981 8.293 6.645 1.00 20.72 271 PHE A C 1
ATOM 781 O O . PHE A 1 98 ? 52.890 9.071 6.939 1.00 15.47 271 PHE A O 1
ATOM 789 N N . THR A 1 99 ? 51.852 7.101 7.203 1.00 15.42 272 THR A N 1
ATOM 790 C CA . THR A 1 99 ? 52.836 6.682 8.188 1.00 23.85 272 THR A CA 1
ATOM 791 C C . THR A 1 99 ? 53.288 5.279 7.862 1.00 18.63 272 THR A C 1
ATOM 792 O O . THR A 1 99 ? 52.533 4.465 7.303 1.00 22.73 272 THR A O 1
ATOM 796 N N . ASP A 1 100 ? 54.516 4.979 8.228 1.00 19.69 273 ASP A N 1
ATOM 797 C CA . ASP A 1 100 ? 55.080 3.687 7.875 1.00 20.17 273 ASP A CA 1
ATOM 798 C C . ASP A 1 100 ? 54.882 2.708 9.032 1.00 21.43 273 ASP A C 1
ATOM 799 O O . ASP A 1 100 ? 54.071 2.953 9.921 1.00 23.40 273 ASP A O 1
ATOM 804 N N . GLU A 1 101 ? 55.678 1.634 9.079 1.00 23.30 274 GLU A N 1
ATOM 805 C CA . GLU A 1 101 ? 55.371 0.508 9.952 1.00 25.69 274 GLU A CA 1
ATOM 806 C C . GLU A 1 101 ? 55.822 0.686 11.407 1.00 34.95 274 GLU A C 1
ATOM 807 O O . GLU A 1 101 ? 55.444 -0.149 12.231 1.00 33.48 274 GLU A O 1
ATOM 813 N N . SER A 1 102 ? 56.617 1.713 11.761 1.00 28.86 275 SER A N 1
ATOM 814 C CA . SER A 1 102 ? 57.165 1.745 13.121 1.00 34.84 275 SER A CA 1
ATOM 815 C C . SER A 1 102 ? 57.450 3.174 13.580 1.00 34.23 275 SER A C 1
ATOM 816 O O . SER A 1 102 ? 57.442 4.132 12.790 1.00 26.41 275 SER A O 1
ATOM 819 N N . GLY A 1 103 ? 57.745 3.287 14.874 1.00 33.09 276 GLY A N 1
ATOM 820 C CA . GLY A 1 103 ? 58.141 4.523 15.515 1.00 29.67 276 GLY A CA 1
ATOM 821 C C . GLY A 1 103 ? 57.059 5.050 16.458 1.00 37.16 276 GLY A C 1
ATOM 822 O O . GLY A 1 103 ? 55.874 4.713 16.356 1.00 35.13 276 GLY A O 1
ATOM 823 N N . ASP A 1 104 ? 57.497 5.893 17.396 1.00 28.18 277 ASP A N 1
ATOM 824 C CA . ASP A 1 104 ? 56.645 6.513 18.408 1.00 24.79 277 ASP A CA 1
ATOM 825 C C . ASP A 1 104 ? 56.886 8.019 18.279 1.00 32.60 277 ASP A C 1
ATOM 826 O O . ASP A 1 104 ? 57.912 8.523 18.743 1.00 34.63 277 ASP A O 1
ATOM 831 N N . SER A 1 105 ? 55.995 8.720 17.597 1.00 33.19 278 SER A N 1
ATOM 832 C CA . SER A 1 105 ? 56.087 10.167 17.433 1.00 28.96 278 SER A CA 1
ATOM 833 C C . SER A 1 105 ? 54.749 10.754 17.829 1.00 25.09 278 SER A C 1
ATOM 834 O O . SER A 1 105 ? 53.692 10.132 17.614 1.00 20.62 278 SER A O 1
ATOM 837 N N . ARG A 1 106 ? 54.784 11.976 18.348 1.00 20.38 279 ARG A N 1
ATOM 838 C CA . ARG A 1 106 ? 53.583 12.497 18.992 1.00 20.44 279 ARG A CA 1
ATOM 839 C C . ARG A 1 106 ? 52.538 12.973 17.994 1.00 18.71 279 ARG A C 1
ATOM 840 O O . ARG A 1 106 ? 51.358 13.022 18.349 1.00 24.26 279 ARG A O 1
ATOM 848 N N . GLY A 1 107 ? 52.922 13.337 16.755 1.00 17.97 280 GLY A N 1
ATOM 849 C CA . GLY A 1 107 ? 51.928 13.693 15.737 1.00 16.09 280 GLY A CA 1
ATOM 850 C C . GLY A 1 107 ? 51.697 15.192 15.589 1.00 15.53 280 GLY A C 1
ATOM 851 O O . GLY A 1 107 ? 52.554 16.008 15.943 1.00 17.76 280 GLY A O 1
ATOM 852 N N . TRP A 1 108 ? 50.521 15.599 15.122 1.00 16.93 281 TRP A N 1
ATOM 853 C CA . TRP A 1 108 ? 50.351 17.017 14.822 1.00 14.37 281 TRP A CA 1
ATOM 854 C C . TRP A 1 108 ? 48.917 17.385 15.147 1.00 19.75 281 TRP A C 1
ATOM 855 O O . TRP A 1 108 ? 48.028 16.526 15.192 1.00 16.74 281 TRP A O 1
ATOM 866 N N . LYS A 1 109 ? 48.701 18.680 15.330 1.00 14.86 282 LYS A N 1
ATOM 867 C CA . LYS A 1 109 ? 47.367 19.209 15.545 1.00 15.20 282 LYS A CA 1
ATOM 868 C C . LYS A 1 109 ? 47.372 20.624 14.981 1.00 18.27 282 LYS A C 1
ATOM 869 O O . LYS A 1 109 ? 48.343 21.363 15.189 1.00 15.99 282 LYS A O 1
ATOM 875 N N . LEU A 1 110 ? 46.282 21.005 14.318 1.00 14.78 283 LEU A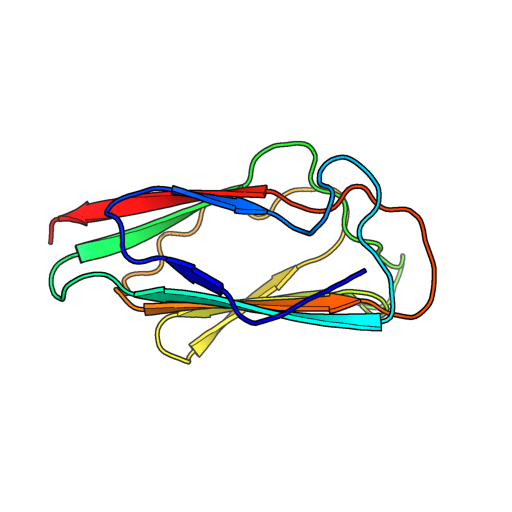 N 1
ATOM 876 C CA . LEU A 1 110 ? 46.155 22.342 13.745 1.00 18.66 283 LEU A CA 1
ATOM 877 C C . LEU A 1 110 ? 44.776 22.872 14.080 1.00 24.00 283 LEU A C 1
ATOM 878 O O . LEU A 1 110 ? 43.849 22.111 14.379 1.00 20.77 283 LEU A O 1
ATOM 883 N N . ARG A 1 111 ? 44.662 24.194 14.059 1.00 20.29 284 ARG A N 1
ATOM 884 C CA . ARG A 1 111 ? 43.379 24.886 14.051 1.00 20.42 284 ARG A CA 1
ATOM 885 C C . ARG A 1 111 ? 43.241 25.599 12.715 1.00 27.84 284 ARG A C 1
ATOM 886 O O . ARG A 1 111 ? 44.156 26.322 12.288 1.00 19.66 284 ARG A O 1
ATOM 894 N N . TYR A 1 112 ? 42.105 25.407 12.056 1.00 20.37 285 TYR A N 1
ATOM 895 C CA . TYR A 1 112 ? 41.810 26.186 10.859 1.00 23.18 285 TYR A CA 1
ATOM 896 C C . TYR A 1 112 ? 40.755 27.229 11.195 1.00 25.16 285 TYR A C 1
ATOM 897 O O . TYR A 1 112 ? 39.879 27.004 12.048 1.00 20.14 285 TYR A O 1
ATOM 906 N N . THR A 1 113 ? 40.870 28.387 10.554 1.00 20.16 286 THR A N 1
ATOM 907 C CA . THR A 1 113 ? 39.880 29.437 10.672 1.00 21.94 286 THR A CA 1
ATOM 908 C C . THR A 1 113 ? 39.579 29.909 9.266 1.00 22.32 286 THR A C 1
ATOM 909 O O . THR A 1 113 ? 40.338 29.621 8.336 1.00 21.79 286 THR A O 1
ATOM 913 N N . THR A 1 114 ? 38.532 30.708 9.118 1.00 24.00 287 THR A N 1
ATOM 914 C CA . THR A 1 114 ? 38.161 31.206 7.805 1.00 29.07 287 THR A CA 1
ATOM 915 C C . THR A 1 114 ? 38.175 32.726 7.810 1.00 30.81 287 THR A C 1
ATOM 916 O O . THR A 1 114 ? 37.832 33.380 8.803 1.00 31.49 287 THR A O 1
ATOM 920 N N . GLU A 1 115 ? 38.616 33.266 6.692 1.00 33.46 288 GLU A N 1
ATOM 921 C CA . GLU A 1 115 ? 38.670 34.686 6.435 1.00 38.25 288 GLU A CA 1
ATOM 922 C C . GLU A 1 115 ? 37.624 35.001 5.384 1.00 45.04 288 GLU A C 1
ATOM 923 O O . GLU A 1 115 ? 37.470 34.265 4.388 1.00 33.10 288 GLU A O 1
ATOM 929 N N . ILE A 1 116 ? 36.901 36.083 5.628 1.00 38.07 289 ILE A N 1
ATOM 930 C CA . ILE A 1 116 ? 35.819 36.512 4.756 1.00 57.59 289 ILE A CA 1
ATOM 931 C C . ILE A 1 116 ? 36.418 37.321 3.612 1.00 60.06 289 ILE A C 1
ATOM 932 O O . ILE A 1 116 ? 37.127 38.305 3.842 1.00 60.48 289 ILE A O 1
ATOM 937 N N . ILE A 1 117 ? 36.152 36.896 2.386 1.00 61.23 290 ILE A N 1
ATOM 938 C CA . ILE A 1 117 ? 36.641 37.607 1.211 1.00 65.12 290 ILE A CA 1
ATOM 939 C C . ILE A 1 117 ? 35.779 38.830 0.941 1.00 66.28 290 ILE A C 1
ATOM 940 O O . ILE A 1 117 ? 36.292 39.935 0.778 1.00 78.73 290 ILE A O 1
#

Radius of gyration: 13.78 Å; Cα contacts (8 Å, |Δi|>4): 311; chains: 1; bounding box: 38×37×28 Å

Nearest PDB structures (foldseek):
  6f1d-assembly1_A  TM=1.009E+00  e=6.532E-24  Homo sapiens
  6f1h-assembly2_C  TM=9.784E-01  e=8.370E-18  Homo sapiens
  5cis-assembly1_A-2  TM=9.749E-01  e=5.570E-14  Rattus norvegicus
  3dem-assembly1_A  TM=9.779E-01  e=1.005E-13  Homo sapiens
  3dem-assembly1_B  TM=9.765E-01  e=3.103E-13  Homo sapiens

Organism: Homo sapiens (NCBI:txid9606)

GO terms:
  GO:0106139 symbiont cell surface (C, IDA)
  GO:0004252 serine-type endopeptidase activity (F, IDA)
  GO:0031638 zymogen activation (P, IDA)
  GO:0006958 complement activation, classical pathway (P, IDA)
  GO:0005602 complement component C1 complex (C, IDA)
  GO:0005576 extracellular region (C, EXP)
  GO:0009986 cell surface (C, EXP)
  GO:0008236 serine-type peptidase activity (F, TAS)
  GO:0004252 serine-type endopeptidase activity (F, TAS)
  GO:0006955 immune response (P, TAS)
  GO:0004252 serine-type endopeptidase activity (F, EXP)
  GO:0005576 extracellular region (C, TAS)
  GO:0006958 complement activation, classical pathway (P, TAS)
  GO:0042802 identical protein binding (F, IPI)
  GO:0005515 protein binding (F, IPI)
  GO:0140313 molecular sequestering activity (F, EXP)
  GO:0005509 calcium ion binding (F, IDA)
  GO:0005576 extracellular region (C, IDA)
  GO:0070062 extracellular exosome (C, HDA)
  GO:0072562 blood microparticle (C, HDA)

Foldseek 3Di:
DDADEEEAEDQKDKDWAPPAQWFHAAFDWHKYKYAYDPQKWKKKFWDPFAAADADDPDGRPFKWKWKAAVRHTDDIDHGGDDDHIDGRRHRMMMIIIHGHHDDIIRTIMMMMHIDGD

B-factor: mean 34.38, std 18.29, range [13.11, 108.42]

Secondary structure (DSSP, 8-state):
-----EEE-SSSEEEE-TTTTSPPPSS-EEEEEEE--TTEEEEEEE-S--BB---SSSSS-S-EEEEEETTEEEEEE-BSSPPPPEE---SEEEEEEE--S-----B-EEEEEEEE-

Solvent-accessible surface area: 6595 Å² total; per-residue (Å²): 98,112,37,99,77,79,102,49,81,134,64,41,18,128,2,41,3,38,88,38,52,138,47,13,14,68,91,5,181,3,52,14,16,0,97,17,130,205,32,40,9,0,56,2,93,1,47,129,45,7,20,1,43,73,50,122,144,72,114,16,53,86,1,29,0,31,0,50,9,107,62,139,74,47,19,78,37,22,1,160,129,94,6,95,84,30,90,15,97,10,38,10,0,26,0,46,0,66,9,41,140,69,48,128,8,120,0,0,65,0,93,2,46,28,81,140,149